Protein AF-A0A175XYV7-F1 (afdb_monomer_lite)

Foldseek 3Di:
DDDDPDPVVVVVVVVVVLLCVLQVDDDDAQWKKFAPAWDADPVRDTARIWGWHDDDPDIWTDGPVRDDTHDDPPVSVGDMDTDPPPPPPPPDDD

pLDDT: mean 88.97, std 11.73, range [46.22, 97.62]

InterPro domains:
  IPR053845 Domain of unknown function DUF6927 [PF21992] (3-74)

Structure (mmCIF, N/CA/C/O backbone):
data_AF-A0A175XYV7-F1
#
_entry.id   AF-A0A175XYV7-F1
#
loop_
_atom_site.group_PDB
_atom_site.id
_atom_site.type_symbol
_atom_site.label_atom_id
_atom_site.label_alt_id
_atom_site.label_comp_id
_atom_site.label_asym_id
_atom_site.label_entity_id
_atom_site.label_seq_id
_atom_site.pdbx_PDB_ins_code
_atom_site.Cartn_x
_atom_site.Cartn_y
_atom_site.Cartn_z
_atom_site.occupancy
_atom_site.B_iso_or_equiv
_atom_site.auth_seq_id
_atom_site.auth_comp_id
_atom_site.auth_asym_id
_atom_site.auth_atom_id
_atom_site.pdbx_PDB_model_num
ATOM 1 N N . MET A 1 1 ? 16.089 2.900 -28.247 1.00 60.66 1 MET A N 1
ATOM 2 C CA . MET A 1 1 ? 17.035 2.247 -27.312 1.00 60.66 1 MET A CA 1
ATOM 3 C C . MET A 1 1 ? 17.808 1.183 -28.069 1.00 60.66 1 MET A C 1
ATOM 5 O O . MET A 1 1 ? 17.161 0.347 -28.683 1.00 60.66 1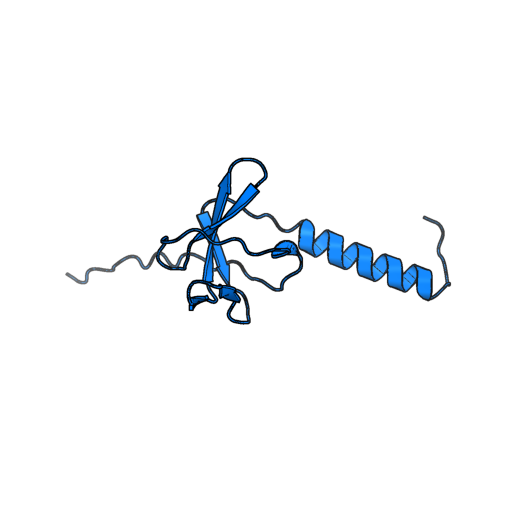 MET A O 1
ATOM 9 N N . SER A 1 2 ? 19.142 1.200 -28.039 1.00 72.88 2 SER A N 1
ATOM 10 C CA . SER A 1 2 ? 19.944 0.169 -28.712 1.00 72.88 2 SER A CA 1
ATOM 11 C C . SER A 1 2 ? 19.787 -1.191 -28.007 1.00 72.88 2 SER A C 1
ATOM 13 O O . SER A 1 2 ? 19.793 -1.234 -26.765 1.00 72.88 2 SER A O 1
ATOM 15 N N . PRO A 1 3 ? 19.609 -2.298 -28.751 1.00 76.19 3 PRO A N 1
ATOM 16 C CA . PRO A 1 3 ? 19.552 -3.631 -28.164 1.00 76.19 3 PRO A CA 1
ATOM 17 C C . PRO A 1 3 ? 20.897 -3.977 -27.510 1.00 76.19 3 PRO A C 1
ATOM 19 O O . PRO A 1 3 ? 21.956 -3.707 -28.067 1.00 76.19 3 PRO A O 1
ATOM 22 N N . THR A 1 4 ? 20.858 -4.536 -26.297 1.00 80.44 4 THR A N 1
ATOM 23 C CA . THR A 1 4 ? 22.047 -5.010 -25.571 1.00 80.44 4 THR A CA 1
ATOM 24 C C . THR A 1 4 ? 21.890 -6.496 -25.287 1.00 80.44 4 THR A C 1
ATOM 26 O O . THR A 1 4 ? 20.839 -6.915 -24.808 1.00 80.44 4 THR A O 1
ATOM 29 N N . ALA A 1 5 ? 22.923 -7.283 -25.590 1.00 83.50 5 ALA A N 1
ATOM 30 C CA . ALA A 1 5 ? 22.970 -8.721 -25.317 1.00 83.50 5 ALA A CA 1
ATOM 31 C C . ALA A 1 5 ? 23.620 -9.047 -23.958 1.00 83.50 5 ALA A C 1
ATOM 33 O O . ALA A 1 5 ? 23.713 -10.207 -23.573 1.00 83.50 5 ALA A O 1
ATOM 34 N N . LYS A 1 6 ? 24.087 -8.029 -23.218 1.00 88.62 6 LYS A N 1
ATOM 35 C CA . LYS A 1 6 ? 24.728 -8.219 -21.912 1.00 88.62 6 LYS A CA 1
ATOM 36 C C . LYS A 1 6 ? 23.687 -8.658 -20.883 1.00 88.62 6 LYS A C 1
ATOM 38 O O . LYS A 1 6 ? 22.796 -7.881 -20.539 1.00 88.62 6 LYS A O 1
ATOM 43 N N . GLU A 1 7 ? 23.838 -9.868 -20.352 1.00 89.50 7 GLU A N 1
ATOM 44 C CA . GLU A 1 7 ? 22.876 -10.473 -19.425 1.00 89.50 7 GLU A CA 1
ATOM 45 C C . GLU A 1 7 ? 22.595 -9.596 -18.193 1.00 89.50 7 GLU A C 1
ATOM 47 O O . GLU A 1 7 ? 21.436 -9.326 -17.881 1.00 89.50 7 GLU A O 1
ATOM 52 N N . HIS A 1 8 ? 23.635 -9.036 -17.563 1.00 89.69 8 HIS A N 1
ATOM 53 C CA . HIS A 1 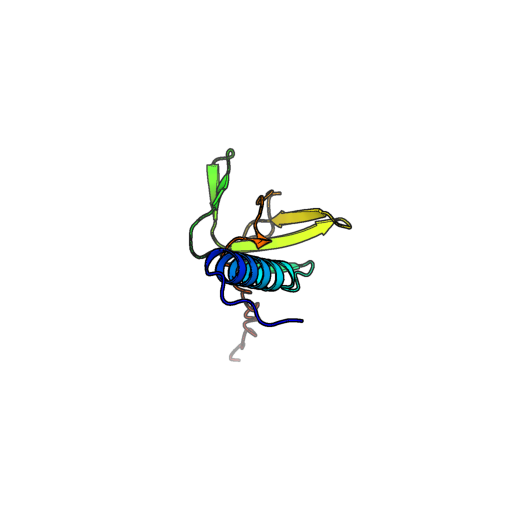8 ? 23.475 -8.150 -16.402 1.00 89.69 8 HIS A CA 1
ATOM 54 C C . HIS A 1 8 ? 22.644 -6.891 -16.708 1.00 89.69 8 HIS A C 1
ATOM 56 O O . HIS A 1 8 ? 21.902 -6.404 -15.856 1.00 89.69 8 HIS A O 1
ATOM 62 N N . ALA A 1 9 ? 22.748 -6.351 -17.927 1.00 89.50 9 ALA A N 1
ATOM 63 C CA . ALA A 1 9 ? 21.996 -5.168 -18.330 1.00 89.50 9 ALA A CA 1
ATOM 64 C C . ALA A 1 9 ? 20.516 -5.509 -18.563 1.00 89.50 9 ALA A C 1
ATOM 66 O O . ALA A 1 9 ? 19.634 -4.707 -18.248 1.00 89.50 9 ALA A O 1
ATOM 67 N N . LEU A 1 10 ? 20.235 -6.706 -19.086 1.00 91.69 10 LEU A N 1
ATOM 68 C CA . LEU A 1 10 ? 18.875 -7.221 -19.236 1.00 91.69 10 LEU A CA 1
ATOM 69 C C . LEU A 1 10 ? 18.231 -7.505 -17.875 1.00 91.69 10 LEU A C 1
ATOM 71 O O . LEU A 1 10 ? 17.086 -7.105 -17.661 1.00 91.69 10 LEU A O 1
ATOM 75 N N . ASP A 1 11 ? 18.958 -8.127 -16.945 1.00 92.50 11 ASP A N 1
ATOM 76 C CA . ASP A 1 11 ? 18.504 -8.341 -15.567 1.00 92.50 11 ASP A CA 1
ATOM 77 C C . ASP A 1 11 ? 18.165 -7.015 -14.869 1.00 92.50 11 ASP A C 1
ATOM 79 O O . ASP A 1 11 ? 17.063 -6.846 -14.338 1.00 92.50 11 ASP A O 1
ATOM 83 N N . TRP A 1 12 ? 19.065 -6.030 -14.943 1.00 93.44 12 TRP A N 1
ATOM 84 C CA . TRP A 1 12 ? 18.824 -4.707 -14.373 1.00 93.44 12 TRP A CA 1
ATOM 85 C C . TRP A 1 12 ? 17.549 -4.070 -14.941 1.00 93.44 12 TRP A C 1
ATOM 87 O O . TRP A 1 12 ? 16.696 -3.609 -14.182 1.00 93.44 12 TRP A O 1
ATOM 97 N N . ARG A 1 13 ? 17.356 -4.123 -16.268 1.00 93.12 13 ARG A N 1
ATOM 98 C CA . ARG A 1 13 ? 16.132 -3.621 -16.913 1.00 93.12 13 ARG A CA 1
ATOM 99 C C . ARG A 1 13 ? 14.885 -4.343 -16.408 1.00 93.12 13 ARG A C 1
ATOM 101 O O . ARG A 1 13 ? 13.891 -3.680 -16.115 1.00 93.12 13 ARG A O 1
ATOM 108 N N . ARG A 1 14 ? 14.922 -5.673 -16.271 1.00 93.19 14 ARG A N 1
ATOM 109 C CA . ARG A 1 14 ? 13.801 -6.461 -15.729 1.00 93.19 14 ARG A CA 1
ATOM 110 C C . ARG A 1 14 ? 13.455 -6.008 -14.311 1.00 93.19 14 ARG A C 1
ATOM 112 O O . ARG A 1 14 ? 12.292 -5.706 -14.048 1.00 93.19 14 ARG A O 1
ATOM 119 N N . ARG A 1 15 ? 14.446 -5.871 -13.425 1.00 92.56 15 ARG A N 1
ATOM 120 C CA . ARG A 1 15 ? 14.243 -5.389 -12.045 1.00 92.56 15 ARG A CA 1
ATOM 121 C C . ARG A 1 15 ? 13.682 -3.969 -11.998 1.00 92.56 15 ARG A C 1
ATOM 123 O O . ARG A 1 15 ? 12.742 -3.713 -11.244 1.00 92.56 15 ARG A O 1
ATOM 130 N N . CYS A 1 16 ? 14.192 -3.063 -12.831 1.00 94.25 16 CYS A N 1
ATOM 131 C CA . CYS A 1 16 ? 13.667 -1.702 -12.948 1.00 94.25 16 CYS A CA 1
ATOM 132 C C . CYS A 1 16 ? 12.201 -1.687 -13.390 1.00 94.25 16 CYS A C 1
ATOM 134 O O . CYS A 1 16 ? 11.391 -1.001 -12.772 1.00 94.25 16 CYS A O 1
ATOM 136 N N . LEU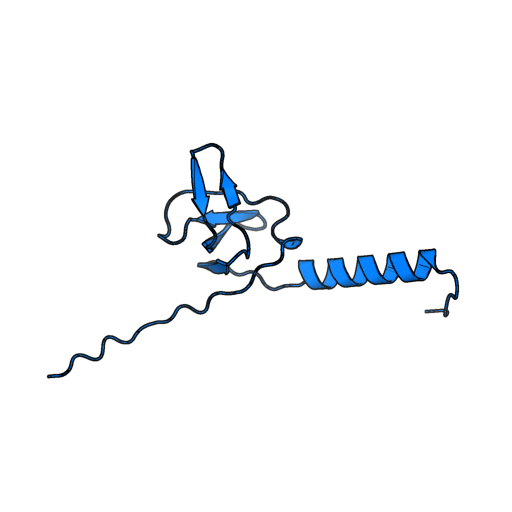 A 1 17 ? 11.835 -2.472 -14.406 1.00 93.31 17 LEU A N 1
ATOM 137 C CA . LEU A 1 17 ? 10.451 -2.564 -14.877 1.00 93.31 17 LEU A CA 1
ATOM 138 C C . LEU A 1 17 ? 9.515 -3.130 -13.806 1.00 93.31 17 LEU A C 1
ATOM 140 O O . LEU A 1 17 ? 8.415 -2.612 -13.626 1.00 93.31 17 LEU A O 1
ATOM 144 N N . VAL A 1 18 ? 9.945 -4.159 -13.071 1.00 92.44 18 VAL A N 1
ATOM 145 C CA . VAL A 1 18 ? 9.170 -4.710 -11.950 1.00 92.44 18 VAL A CA 1
ATOM 146 C C . VAL A 1 18 ? 8.943 -3.640 -10.884 1.00 92.44 18 VAL A C 1
ATOM 148 O O . VAL A 1 18 ? 7.800 -3.411 -10.493 1.00 92.44 18 VAL A O 1
ATOM 151 N N . ARG A 1 19 ? 9.991 -2.921 -10.464 1.00 92.06 19 ARG A N 1
ATOM 152 C CA . ARG A 1 19 ? 9.863 -1.851 -9.465 1.00 92.06 19 ARG A CA 1
ATOM 153 C C . ARG A 1 19 ? 8.956 -0.719 -9.954 1.00 92.06 19 ARG A C 1
ATOM 155 O O . ARG A 1 19 ? 8.085 -0.290 -9.203 1.00 92.06 19 ARG A O 1
ATOM 162 N N . LEU A 1 20 ? 9.093 -0.286 -11.208 1.00 93.56 20 LEU A N 1
ATOM 163 C CA . LEU A 1 20 ? 8.223 0.735 -11.805 1.00 93.56 20 LEU A CA 1
ATOM 164 C C . LEU A 1 20 ? 6.752 0.307 -11.795 1.00 93.56 20 LEU A C 1
ATOM 166 O O . LEU A 1 20 ? 5.895 1.092 -11.399 1.00 93.56 20 LEU A O 1
ATOM 170 N N . ARG A 1 21 ? 6.449 -0.945 -12.156 1.00 91.62 21 ARG A N 1
ATOM 171 C CA . ARG A 1 21 ? 5.080 -1.485 -12.103 1.00 91.62 21 ARG A CA 1
ATOM 172 C C . ARG A 1 21 ? 4.526 -1.497 -10.680 1.00 91.62 21 ARG A C 1
ATOM 174 O O . ARG A 1 21 ? 3.399 -1.067 -10.462 1.00 91.62 21 ARG A O 1
ATOM 181 N N . MET A 1 22 ? 5.322 -1.950 -9.711 1.00 90.81 22 MET A N 1
ATOM 182 C CA . MET A 1 22 ? 4.916 -2.021 -8.304 1.00 90.81 22 MET A CA 1
ATOM 183 C C . MET A 1 22 ? 4.643 -0.634 -7.706 1.00 90.81 22 MET A C 1
ATOM 185 O O . MET A 1 22 ? 3.653 -0.451 -6.991 1.00 90.81 22 MET A O 1
ATOM 189 N N . HIS A 1 23 ? 5.484 0.353 -8.032 1.00 90.94 23 HIS A N 1
ATOM 190 C CA . HIS A 1 23 ? 5.361 1.731 -7.545 1.00 90.94 23 HIS A CA 1
ATOM 191 C C . HIS A 1 23 ? 4.316 2.551 -8.305 1.00 90.94 23 HIS A C 1
ATOM 193 O O . HIS A 1 23 ? 3.715 3.438 -7.703 1.00 90.94 23 HIS A O 1
ATOM 199 N N . GLY A 1 24 ? 4.033 2.211 -9.564 1.00 90.38 24 GLY A N 1
ATOM 200 C CA . GLY A 1 24 ? 2.984 2.825 -10.381 1.00 90.38 24 GLY A CA 1
ATOM 201 C C . GLY A 1 24 ? 1.557 2.433 -9.987 1.00 90.38 24 GLY A C 1
ATOM 202 O O . GLY A 1 24 ? 0.606 3.034 -10.481 1.00 90.38 24 GLY A O 1
ATOM 203 N N . ARG A 1 25 ? 1.376 1.456 -9.085 1.00 92.38 25 ARG A N 1
ATOM 204 C CA . ARG A 1 25 ? 0.047 1.101 -8.569 1.00 92.38 25 ARG A CA 1
ATOM 205 C C . ARG A 1 25 ? -0.604 2.312 -7.895 1.00 92.38 25 ARG A C 1
ATOM 207 O O . ARG A 1 25 ? -0.029 2.913 -6.975 1.00 92.38 25 ARG A O 1
ATOM 214 N N . LYS A 1 26 ? -1.818 2.646 -8.344 1.00 91.62 26 LYS A N 1
ATOM 215 C CA . LYS A 1 26 ? -2.636 3.704 -7.746 1.00 91.62 26 LYS A CA 1
ATOM 216 C C . LYS A 1 26 ? -3.018 3.283 -6.329 1.00 91.62 26 LYS A C 1
ATOM 218 O O . LYS A 1 26 ? -3.469 2.167 -6.098 1.00 91.62 26 LYS A O 1
ATOM 223 N N . VAL A 1 27 ? -2.789 4.187 -5.390 1.00 93.19 27 VAL A N 1
ATOM 224 C CA . VAL A 1 27 ? -3.150 4.038 -3.980 1.00 93.19 27 VAL A CA 1
ATOM 225 C C . VAL A 1 27 ? -3.949 5.278 -3.645 1.00 93.19 27 VAL A C 1
ATOM 227 O O . VAL A 1 27 ? -3.456 6.375 -3.905 1.00 93.19 27 VAL A O 1
ATOM 230 N N . GLU A 1 28 ? -5.153 5.127 -3.114 1.00 93.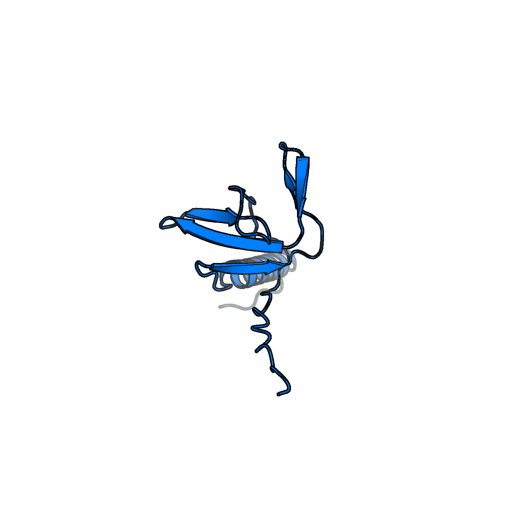62 28 GLU A N 1
ATOM 231 C CA . GLU A 1 28 ? -6.054 6.234 -2.768 1.00 93.62 28 GLU A CA 1
ATOM 232 C C . GLU A 1 28 ? -6.395 6.204 -1.282 1.00 93.62 28 GLU A C 1
ATOM 234 O O . GLU A 1 28 ? -6.213 5.183 -0.621 1.00 93.62 28 GLU A O 1
ATOM 239 N N . ASP A 1 29 ? -6.815 7.348 -0.747 1.00 95.25 29 ASP A N 1
ATOM 240 C CA . ASP A 1 29 ? -7.297 7.416 0.631 1.00 95.25 29 ASP A CA 1
ATOM 241 C C . ASP A 1 29 ? -8.553 6.544 0.801 1.00 95.25 29 ASP A C 1
ATOM 243 O O . ASP A 1 29 ? -9.352 6.426 -0.127 1.00 95.25 29 ASP A O 1
ATOM 247 N N . GLY A 1 30 ? -8.690 5.873 1.945 1.00 94.56 30 GLY A N 1
ATOM 248 C CA . GLY A 1 30 ? -9.798 4.957 2.236 1.00 94.56 30 GLY A CA 1
ATOM 249 C C . GLY A 1 30 ? -9.688 3.576 1.581 1.00 94.56 30 GLY A C 1
ATOM 250 O O . GLY A 1 30 ? -10.425 2.662 1.939 1.00 94.56 30 GLY A O 1
ATOM 251 N N . MET A 1 31 ? -8.741 3.376 0.664 1.00 94.56 31 MET A N 1
ATOM 252 C CA . MET A 1 31 ? -8.551 2.105 -0.029 1.00 94.56 31 MET A CA 1
ATOM 253 C C . MET A 1 31 ? -8.176 0.982 0.941 1.00 94.56 31 MET A C 1
ATOM 255 O O . MET A 1 31 ? -7.289 1.139 1.778 1.00 94.56 31 MET A O 1
ATOM 259 N N . ARG A 1 32 ? -8.797 -0.187 0.792 1.00 95.81 32 ARG A N 1
ATOM 260 C CA . ARG A 1 32 ? -8.512 -1.352 1.632 1.00 95.81 32 ARG A CA 1
ATOM 261 C C . ARG A 1 32 ? -7.543 -2.292 0.928 1.00 95.81 32 ARG A C 1
ATOM 263 O O . ARG A 1 32 ? -7.810 -2.752 -0.180 1.00 95.81 32 ARG A O 1
ATOM 270 N N . LEU A 1 33 ? -6.403 -2.557 1.558 1.00 96.12 33 LEU A N 1
ATOM 271 C CA . LEU A 1 33 ? -5.355 -3.422 1.022 1.00 96.12 33 LEU A CA 1
ATOM 272 C C . LEU A 1 33 ? -5.256 -4.713 1.835 1.00 96.12 33 LEU A C 1
ATOM 274 O O . LEU A 1 33 ? -5.164 -4.659 3.061 1.00 96.12 33 LEU A O 1
ATOM 278 N N . ARG A 1 34 ? -5.205 -5.859 1.147 1.00 96.50 34 ARG A N 1
ATOM 279 C CA . ARG A 1 34 ? -4.879 -7.176 1.715 1.00 96.50 34 ARG A CA 1
ATOM 280 C C . ARG A 1 34 ? -3.453 -7.555 1.351 1.00 96.50 34 ARG A C 1
ATOM 282 O O . ARG A 1 34 ? -3.110 -7.644 0.173 1.00 96.50 34 ARG A O 1
ATOM 289 N N . PHE A 1 35 ? -2.651 -7.854 2.360 1.00 96.50 35 PHE A N 1
ATOM 290 C CA . PHE A 1 35 ? -1.339 -8.478 2.223 1.00 96.50 35 PHE A CA 1
ATOM 291 C C . PHE A 1 35 ? -1.480 -10.001 2.351 1.00 96.50 35 PHE A C 1
ATOM 293 O O . PHE A 1 35 ? -2.314 -10.460 3.129 1.00 96.50 35 PHE A O 1
ATOM 300 N N . PRO A 1 36 ? -0.693 -10.816 1.629 1.00 96.00 36 PRO A N 1
ATOM 301 C CA . PRO A 1 36 ? -0.779 -12.276 1.678 1.00 96.00 36 PRO A CA 1
ATOM 302 C C . PRO A 1 36 ? -0.290 -12.847 3.012 1.00 96.00 36 PRO A C 1
ATOM 304 O O . PRO A 1 36 ? -0.736 -13.913 3.425 1.00 96.00 36 PRO A O 1
ATOM 307 N N . ARG A 1 37 ? 0.610 -12.137 3.699 1.00 95.62 37 ARG A N 1
ATOM 308 C CA . ARG A 1 37 ? 1.125 -12.490 5.026 1.00 95.62 37 ARG A CA 1
ATOM 309 C C . ARG A 1 37 ? 0.733 -11.419 6.033 1.00 95.62 37 ARG A C 1
ATOM 311 O O . ARG A 1 37 ? 0.592 -10.254 5.661 1.00 95.62 37 ARG A O 1
ATOM 318 N N . ALA A 1 38 ? 0.557 -11.828 7.287 1.00 96.19 38 ALA A N 1
ATOM 319 C CA . ALA A 1 38 ? 0.267 -10.898 8.366 1.00 96.19 38 ALA A CA 1
ATOM 320 C C . ALA A 1 38 ? 1.462 -9.964 8.596 1.00 96.19 38 ALA A C 1
ATOM 322 O O . ALA A 1 38 ? 2.615 -10.398 8.599 1.00 96.19 38 ALA A O 1
ATOM 323 N N . ILE A 1 39 ? 1.167 -8.680 8.758 1.00 96.44 39 ILE A N 1
ATOM 324 C CA . ILE A 1 39 ? 2.117 -7.647 9.139 1.00 96.44 39 ILE A CA 1
ATOM 325 C C . ILE A 1 39 ? 1.940 -7.427 10.633 1.00 96.44 39 ILE A C 1
ATOM 327 O O . ILE A 1 39 ? 0.858 -7.041 11.079 1.00 96.44 39 ILE A O 1
ATOM 331 N N . SER A 1 40 ? 3.004 -7.695 11.382 1.00 95.81 40 SER A N 1
ATOM 332 C CA . SER A 1 40 ? 3.048 -7.516 12.830 1.00 95.81 40 SER A CA 1
ATOM 333 C C . SER A 1 40 ? 3.729 -6.201 13.195 1.00 95.81 40 SER A C 1
ATOM 335 O O . SER A 1 40 ? 4.698 -5.789 12.555 1.00 95.81 40 SER A O 1
ATOM 337 N N . PHE A 1 41 ? 3.231 -5.565 14.246 1.00 95.69 41 PHE A N 1
ATOM 338 C CA . PHE A 1 41 ? 3.712 -4.299 14.782 1.00 95.69 41 PHE A CA 1
ATOM 339 C C . PHE A 1 41 ? 4.162 -4.472 16.237 1.00 95.69 41 PHE A C 1
ATOM 341 O O . PHE A 1 41 ? 3.813 -5.444 16.907 1.00 95.69 41 PHE A O 1
ATOM 348 N N . GLY A 1 42 ? 4.966 -3.526 16.726 1.00 93.31 42 GLY A N 1
ATOM 349 C CA . GLY A 1 42 ? 5.542 -3.590 18.074 1.00 93.31 42 GLY A CA 1
ATOM 350 C C . GLY A 1 42 ? 4.528 -3.442 19.214 1.00 93.31 42 GLY A C 1
ATOM 351 O O . GLY A 1 42 ? 4.839 -3.804 20.340 1.00 93.31 42 GLY A O 1
ATOM 352 N N . ASP A 1 43 ? 3.319 -2.953 18.929 1.00 90.62 43 ASP A N 1
ATOM 353 C CA . ASP A 1 43 ? 2.200 -2.858 19.877 1.00 90.62 43 ASP A CA 1
ATOM 354 C C . ASP A 1 43 ? 1.435 -4.186 20.040 1.00 90.62 43 ASP A C 1
ATOM 356 O O . ASP A 1 43 ? 0.402 -4.233 20.703 1.00 90.62 43 ASP A O 1
ATOM 360 N N . GLY A 1 44 ? 1.920 -5.268 19.420 1.00 93.12 44 GLY A N 1
ATOM 361 C CA . GLY A 1 44 ? 1.282 -6.583 19.434 1.00 93.12 44 GLY A CA 1
ATOM 362 C C . GLY A 1 44 ? 0.176 -6.743 18.392 1.00 93.12 44 GLY A C 1
ATOM 363 O O . GLY A 1 44 ? -0.342 -7.848 18.224 1.00 93.12 44 GLY A O 1
ATOM 364 N N . HIS A 1 45 ? -0.174 -5.691 17.643 1.00 94.50 45 HIS A N 1
ATOM 365 C CA . HIS A 1 45 ? -1.121 -5.828 16.547 1.00 94.50 45 HIS A CA 1
ATOM 366 C C . HIS A 1 45 ? -0.502 -6.649 15.410 1.00 94.50 45 HIS A C 1
ATOM 368 O O . HIS A 1 45 ? 0.619 -6.393 14.968 1.00 94.50 45 HIS A O 1
ATOM 374 N N . SER A 1 46 ? -1.257 -7.614 14.894 1.00 96.00 46 SER A N 1
ATOM 375 C CA . SER A 1 46 ? -0.930 -8.323 13.662 1.00 96.00 46 SER A CA 1
ATOM 376 C C . SER A 1 46 ? -2.169 -8.384 12.787 1.00 96.00 46 SER A C 1
ATOM 378 O O . SER A 1 46 ? -3.258 -8.726 13.248 1.00 96.00 46 SER A O 1
ATOM 380 N N . GLY A 1 47 ? -2.013 -8.013 11.522 1.00 95.62 47 GLY A N 1
ATOM 381 C CA . GLY A 1 47 ? -3.130 -7.882 10.602 1.00 95.62 47 GLY A CA 1
ATOM 382 C C . GLY A 1 47 ? -2.710 -8.166 9.177 1.00 95.62 47 GLY A C 1
ATOM 383 O O . GLY A 1 47 ? -1.545 -8.060 8.808 1.00 95.62 47 GLY A O 1
ATOM 384 N N . THR A 1 48 ? -3.673 -8.544 8.353 1.00 96.81 48 THR A N 1
ATOM 385 C CA . THR A 1 48 ? -3.441 -8.743 6.920 1.00 96.81 48 THR A CA 1
ATOM 386 C C . THR A 1 48 ? -4.174 -7.727 6.059 1.00 96.81 48 THR A C 1
ATOM 388 O O . THR A 1 48 ? -3.837 -7.569 4.889 1.00 96.81 48 THR A O 1
ATOM 391 N N . GLU A 1 49 ? -5.152 -7.035 6.634 1.00 96.81 49 GLU A N 1
ATOM 392 C CA . GLU A 1 49 ? -5.980 -6.039 5.975 1.00 96.81 49 GLU A CA 1
ATOM 393 C C . GLU A 1 49 ? -5.801 -4.690 6.634 1.00 96.81 49 GLU A C 1
ATOM 395 O O . GLU A 1 49 ? -5.889 -4.568 7.857 1.00 96.81 49 GLU A O 1
ATOM 400 N N . PHE A 1 50 ? -5.597 -3.676 5.805 1.00 97.44 50 PHE A N 1
ATOM 401 C CA . PHE A 1 50 ? -5.374 -2.325 6.273 1.00 97.44 50 PHE A CA 1
ATOM 402 C C . PHE A 1 50 ? -6.080 -1.318 5.382 1.00 97.44 50 PHE A C 1
ATOM 404 O O . PHE A 1 50 ? -6.138 -1.475 4.162 1.00 97.44 50 PHE A O 1
ATOM 411 N N . ILE A 1 51 ? -6.589 -0.262 6.002 1.00 97.19 51 ILE A N 1
ATOM 412 C CA . ILE A 1 51 ? -7.213 0.864 5.315 1.00 97.19 51 ILE A CA 1
ATOM 413 C C . ILE A 1 51 ? -6.150 1.939 5.123 1.00 97.19 51 ILE A C 1
ATOM 415 O O . ILE A 1 51 ? -5.499 2.359 6.080 1.00 97.19 51 ILE A O 1
ATOM 419 N N . VAL A 1 52 ? -5.958 2.373 3.885 1.00 97.19 52 VAL A N 1
ATOM 420 C CA . VAL A 1 52 ? -5.023 3.431 3.514 1.00 97.19 52 VAL A CA 1
ATOM 421 C C . VAL A 1 52 ? -5.533 4.767 4.038 1.00 97.19 52 VAL A C 1
ATOM 423 O O . VAL A 1 52 ? -6.681 5.135 3.815 1.00 97.19 52 VAL A O 1
ATOM 426 N N . VAL A 1 53 ? -4.646 5.517 4.683 1.00 97.38 53 VAL A N 1
ATOM 427 C CA . VAL A 1 53 ? -4.869 6.906 5.085 1.00 97.38 53 VAL A CA 1
ATOM 428 C C . VAL A 1 53 ? -3.753 7.770 4.514 1.00 97.38 53 VAL A C 1
ATOM 430 O O . VAL A 1 53 ? -2.584 7.625 4.893 1.00 97.38 53 VAL A O 1
ATOM 433 N N . LYS A 1 54 ? -4.101 8.687 3.615 1.00 95.38 54 LYS A N 1
ATOM 434 C CA . LYS A 1 54 ? -3.189 9.667 3.029 1.00 95.38 54 LYS A CA 1
ATOM 435 C C . LYS A 1 54 ? -3.187 10.965 3.825 1.00 95.38 54 LYS A C 1
ATOM 437 O O . LYS A 1 54 ? -4.224 11.536 4.138 1.00 95.38 54 LYS A O 1
ATOM 442 N N . LYS A 1 55 ? -1.989 11.475 4.098 1.00 91.31 55 LYS A N 1
ATOM 443 C CA . LYS A 1 55 ? -1.744 12.805 4.667 1.00 91.31 55 LYS A CA 1
ATOM 444 C C . LYS A 1 55 ? -0.727 13.520 3.780 1.00 91.31 55 LYS A C 1
ATOM 446 O O . LYS A 1 55 ? 0.481 13.369 3.973 1.00 91.31 55 LYS A O 1
ATOM 451 N N . GLY A 1 56 ? -1.221 14.231 2.766 1.00 89.44 56 GLY A N 1
ATOM 452 C CA . GLY A 1 56 ? -0.384 14.756 1.685 1.00 89.44 56 GLY A CA 1
ATOM 453 C C . GLY A 1 56 ? 0.331 13.617 0.952 1.00 89.44 56 GLY A C 1
ATOM 454 O O . GLY A 1 56 ? -0.306 12.666 0.502 1.00 89.44 56 GLY A O 1
ATOM 455 N N . GLU A 1 57 ? 1.660 13.680 0.888 1.00 86.75 57 GLU A N 1
ATOM 456 C CA . GLU A 1 57 ? 2.485 12.636 0.263 1.00 86.75 57 GLU A CA 1
ATOM 457 C C . GLU A 1 57 ? 2.668 11.390 1.154 1.00 86.75 57 GLU A C 1
ATOM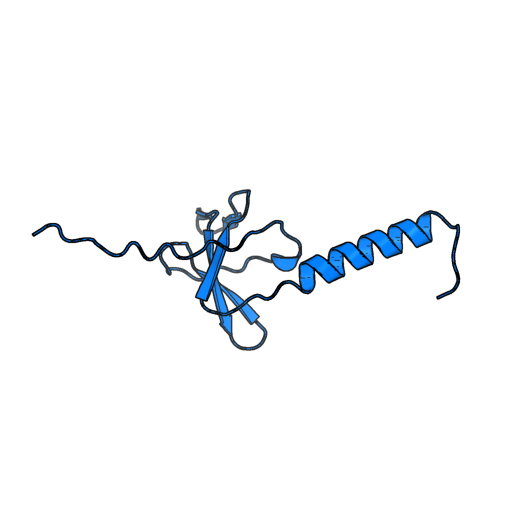 459 O O . GLU A 1 57 ? 3.008 10.302 0.680 1.00 86.75 57 GLU A O 1
ATOM 464 N N . ARG A 1 58 ? 2.415 11.510 2.464 1.00 91.75 58 ARG A N 1
ATOM 465 C CA . ARG A 1 58 ? 2.604 10.407 3.412 1.00 91.75 58 ARG A CA 1
ATOM 466 C C . ARG A 1 58 ? 1.424 9.445 3.361 1.00 91.75 58 ARG A C 1
ATOM 468 O O . ARG A 1 58 ? 0.270 9.851 3.473 1.00 91.75 58 ARG A O 1
ATOM 475 N N . VAL A 1 59 ? 1.737 8.153 3.294 1.00 95.69 59 VAL A N 1
ATOM 476 C CA . VAL A 1 59 ? 0.764 7.064 3.425 1.00 95.69 59 VAL A CA 1
ATOM 477 C C . VAL A 1 59 ? 0.931 6.397 4.787 1.00 95.69 59 VAL A C 1
ATOM 479 O O . VAL A 1 59 ? 2.030 5.994 5.171 1.00 95.69 59 VAL A O 1
ATOM 482 N N . THR A 1 60 ? -0.174 6.298 5.512 1.00 96.75 60 THR A N 1
ATOM 483 C CA . THR A 1 60 ? -0.328 5.561 6.771 1.00 96.75 60 THR A CA 1
ATOM 484 C C . THR A 1 60 ? -1.477 4.573 6.639 1.00 96.75 60 THR A C 1
ATOM 486 O O . THR A 1 60 ? -2.189 4.580 5.637 1.00 96.75 60 THR A O 1
ATOM 489 N N . PHE A 1 61 ? -1.642 3.708 7.630 1.00 97.62 61 PHE A N 1
ATOM 490 C CA . PHE A 1 61 ? -2.615 2.629 7.598 1.00 97.62 61 PHE A CA 1
ATOM 491 C C . PHE A 1 61 ? -3.422 2.591 8.888 1.00 97.62 61 PHE A C 1
ATOM 493 O O . PHE A 1 61 ? -2.894 2.862 9.963 1.00 97.62 61 PHE A O 1
ATOM 500 N N . ARG A 1 62 ? -4.690 2.218 8.794 1.00 97.06 62 ARG A N 1
ATOM 501 C CA . ARG A 1 62 ? -5.498 1.774 9.934 1.00 97.06 62 ARG A CA 1
ATOM 502 C C . ARG A 1 62 ? -5.732 0.278 9.821 1.00 97.06 62 ARG A C 1
ATOM 504 O O . ARG A 1 62 ? -5.615 -0.270 8.724 1.00 97.06 62 ARG A O 1
ATOM 511 N N . ASN A 1 63 ? -6.052 -0.377 10.930 1.00 95.19 63 ASN A N 1
ATOM 512 C CA . ASN A 1 63 ? -6.463 -1.777 10.882 1.00 95.19 63 ASN A CA 1
ATOM 513 C C . ASN A 1 63 ? -7.777 -1.940 10.084 1.00 95.19 63 ASN A C 1
ATOM 515 O O . ASN A 1 63 ? -8.412 -0.964 9.669 1.00 95.19 63 ASN A O 1
ATOM 519 N N . SER A 1 64 ? -8.201 -3.184 9.884 1.00 92.88 64 SER A N 1
ATOM 520 C CA . SER A 1 64 ? -9.449 -3.537 9.197 1.00 92.88 64 SER A CA 1
ATOM 521 C C . SER A 1 64 ? -10.711 -2.921 9.829 1.00 92.88 64 SER A C 1
ATOM 523 O O . SER A 1 64 ? -11.707 -2.712 9.136 1.00 92.88 64 SER A O 1
ATOM 525 N N . GLU A 1 65 ? -10.680 -2.588 11.118 1.00 91.75 65 GLU A N 1
ATOM 526 C CA . GLU A 1 65 ? -11.779 -1.938 11.845 1.00 91.75 65 GLU A CA 1
ATOM 527 C C . GLU A 1 65 ? -11.722 -0.401 11.787 1.00 91.75 65 GLU A C 1
ATOM 529 O O . GLU A 1 65 ? -12.542 0.278 12.403 1.00 91.75 65 GLU A O 1
ATOM 534 N N . GLY A 1 66 ? -10.747 0.178 11.079 1.00 92.38 66 GLY A N 1
ATOM 535 C CA . GLY A 1 66 ? -10.574 1.628 10.982 1.00 92.38 66 GLY A CA 1
ATOM 536 C C . GLY A 1 66 ? -9.987 2.278 12.236 1.00 92.38 66 GLY A C 1
ATOM 537 O O . GLY A 1 66 ? -10.091 3.496 12.393 1.00 92.38 66 GLY A O 1
ATOM 538 N N . ARG A 1 67 ? -9.349 1.494 13.109 1.00 92.50 67 ARG A N 1
ATOM 539 C CA . ARG A 1 67 ? -8.687 1.925 14.347 1.00 92.50 67 ARG A CA 1
ATOM 540 C C . ARG A 1 67 ? -7.161 1.879 14.218 1.00 92.50 67 ARG A C 1
ATOM 542 O O . ARG A 1 67 ? -6.603 1.249 13.316 1.00 92.50 67 ARG A O 1
ATOM 549 N N . GLY A 1 68 ? -6.489 2.547 15.155 1.00 92.94 68 GLY A N 1
ATOM 550 C CA . GLY A 1 68 ? -5.028 2.608 15.216 1.00 92.94 68 GLY A CA 1
ATOM 551 C C . GLY A 1 68 ? -4.398 3.447 14.099 1.00 92.94 68 GLY A C 1
ATOM 552 O O . GLY A 1 68 ? -5.078 3.978 13.221 1.00 92.94 68 GLY A O 1
ATOM 553 N N . SER A 1 69 ? -3.077 3.599 14.158 1.00 95.19 69 SER A N 1
ATOM 554 C CA . SER A 1 69 ? -2.286 4.288 13.137 1.00 95.19 69 SER A CA 1
ATOM 555 C C . SER A 1 69 ? -0.968 3.555 12.943 1.00 95.19 69 SER A C 1
ATOM 557 O O . SER A 1 69 ? -0.054 3.660 13.757 1.00 95.19 69 SER A O 1
ATOM 559 N N . TYR A 1 70 ? -0.862 2.859 11.823 1.00 96.56 70 TYR A N 1
ATOM 560 C CA . TYR A 1 70 ? 0.231 1.965 11.492 1.00 96.56 70 TYR A CA 1
ATOM 561 C C . TYR A 1 70 ? 1.053 2.513 10.329 1.00 96.56 70 TYR A C 1
ATOM 563 O O . TYR A 1 70 ? 0.535 3.095 9.369 1.00 96.56 70 TYR A O 1
ATOM 571 N N . ARG A 1 71 ? 2.368 2.303 10.395 1.00 95.62 71 ARG A N 1
ATOM 572 C CA . ARG A 1 71 ? 3.294 2.602 9.301 1.00 95.62 71 ARG A CA 1
ATOM 573 C C . ARG A 1 71 ? 3.828 1.292 8.745 1.00 95.62 71 ARG A C 1
ATOM 575 O O . ARG A 1 71 ? 4.615 0.626 9.403 1.00 95.62 71 ARG A O 1
ATOM 582 N N . ILE A 1 72 ? 3.445 0.969 7.514 1.00 95.94 72 ILE A N 1
ATOM 583 C CA . ILE A 1 72 ? 4.005 -0.162 6.771 1.00 95.94 72 ILE A CA 1
ATOM 584 C C . ILE A 1 72 ? 5.072 0.395 5.828 1.00 95.94 72 ILE A C 1
ATOM 586 O O . ILE A 1 72 ? 4.764 1.076 4.847 1.00 95.94 72 ILE A O 1
ATOM 590 N N . THR A 1 73 ? 6.342 0.168 6.155 1.00 92.94 73 THR A N 1
ATOM 591 C CA . THR A 1 73 ? 7.472 0.592 5.320 1.00 92.94 73 THR A CA 1
ATOM 592 C C . THR A 1 73 ? 7.531 -0.229 4.037 1.00 92.94 73 THR A C 1
ATOM 594 O O . THR A 1 73 ? 7.164 -1.400 4.018 1.00 92.94 73 THR A O 1
ATOM 597 N N . SER A 1 74 ? 7.950 0.407 2.938 1.00 92.44 74 SER A N 1
ATOM 598 C CA . SER A 1 74 ? 8.097 -0.234 1.621 1.00 92.44 74 SER A CA 1
ATOM 599 C C . SER A 1 74 ? 6.873 -1.042 1.167 1.00 92.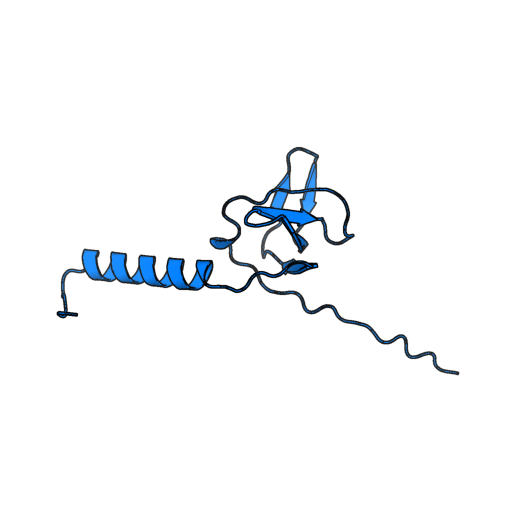44 74 SER A C 1
ATOM 601 O O . SER A 1 74 ? 7.001 -1.986 0.395 1.00 92.44 74 SER A O 1
ATOM 603 N N . PHE A 1 75 ? 5.662 -0.671 1.609 1.00 94.88 75 PHE A N 1
ATOM 604 C CA . PHE A 1 75 ? 4.444 -1.408 1.256 1.00 94.88 75 PHE A CA 1
ATOM 605 C C . PHE A 1 75 ? 4.246 -1.483 -0.265 1.00 94.88 75 PHE A C 1
ATOM 607 O O . PHE A 1 75 ? 3.701 -2.455 -0.773 1.00 94.88 75 PHE A O 1
ATOM 614 N N . ARG A 1 76 ? 4.733 -0.483 -1.015 1.00 94.69 76 ARG A N 1
ATOM 615 C CA . ARG A 1 76 ? 4.728 -0.473 -2.485 1.00 94.69 76 ARG A CA 1
ATOM 616 C C . ARG A 1 76 ? 5.555 -1.594 -3.100 1.00 94.69 76 ARG A C 1
ATOM 618 O O . ARG A 1 76 ? 5.250 -1.970 -4.222 1.00 94.69 76 ARG A O 1
ATOM 625 N N . ASP A 1 77 ? 6.544 -2.131 -2.401 1.00 93.38 77 ASP A N 1
ATOM 626 C CA . ASP A 1 77 ? 7.353 -3.267 -2.845 1.00 93.38 77 ASP A CA 1
ATOM 627 C C . ASP A 1 77 ? 6.748 -4.615 -2.404 1.00 93.38 77 ASP A C 1
ATOM 629 O O . ASP A 1 77 ? 7.186 -5.668 -2.863 1.00 93.38 77 ASP A O 1
ATOM 633 N N . LEU A 1 78 ? 5.712 -4.605 -1.554 1.00 93.81 78 LEU A N 1
ATOM 634 C CA . LEU A 1 78 ? 5.013 -5.813 -1.123 1.00 93.81 78 LEU A CA 1
ATOM 635 C C . LEU A 1 78 ? 3.959 -6.253 -2.148 1.00 93.81 78 LEU A C 1
ATOM 637 O O . LEU A 1 78 ? 3.350 -5.447 -2.865 1.00 93.81 78 LEU A O 1
ATOM 641 N N . ALA A 1 79 ? 3.704 -7.559 -2.182 1.00 92.25 79 ALA A N 1
ATOM 642 C CA . ALA A 1 79 ? 2.534 -8.108 -2.846 1.00 92.25 79 ALA A CA 1
ATOM 643 C C . ALA A 1 79 ? 1.305 -7.750 -2.003 1.00 92.25 79 ALA A C 1
ATOM 645 O O . ALA A 1 79 ? 1.183 -8.200 -0.871 1.00 92.25 79 ALA A O 1
ATOM 646 N N . TRP A 1 80 ? 0.419 -6.914 -2.525 1.00 95.31 80 TRP A N 1
ATOM 647 C CA . TRP A 1 80 ? -0.867 -6.603 -1.912 1.00 95.31 80 TRP A CA 1
ATOM 648 C C . TRP A 1 80 ? -1.919 -6.493 -3.001 1.00 95.31 80 TRP A C 1
ATOM 650 O O . TRP A 1 80 ? -1.601 -6.232 -4.165 1.00 95.31 80 TRP A O 1
ATOM 660 N N . MET A 1 81 ? -3.166 -6.701 -2.605 1.00 94.94 81 MET A N 1
ATOM 661 C CA . MET A 1 81 ? -4.333 -6.622 -3.471 1.00 94.94 81 MET A CA 1
ATOM 662 C C . MET A 1 81 ? -5.346 -5.651 -2.881 1.00 94.94 81 MET A C 1
ATOM 664 O O . MET A 1 81 ? -5.395 -5.452 -1.668 1.00 94.94 81 MET A O 1
ATOM 668 N N . VAL A 1 82 ? -6.148 -5.048 -3.751 1.00 93.94 82 VAL A N 1
ATOM 669 C CA . VAL A 1 82 ? -7.270 -4.202 -3.344 1.00 93.94 82 VAL A CA 1
ATOM 670 C C . VAL A 1 82 ? -8.408 -5.109 -2.907 1.00 93.94 82 VAL A C 1
ATOM 672 O O . VAL A 1 82 ? -8.802 -5.989 -3.669 1.00 93.94 82 VAL A O 1
ATOM 675 N N . VAL A 1 83 ? -8.932 -4.903 -1.704 1.00 90.69 83 VAL A N 1
ATOM 676 C CA . VAL A 1 83 ? -10.153 -5.577 -1.259 1.00 90.69 83 VAL A CA 1
ATOM 677 C C . VAL A 1 83 ? -11.332 -4.703 -1.673 1.00 90.69 83 VAL A C 1
ATOM 679 O O . VAL A 1 83 ? -11.414 -3.564 -1.205 1.00 90.69 83 VAL A O 1
ATOM 682 N N . PRO A 1 84 ? -12.229 -5.178 -2.553 1.00 79.19 84 PRO A N 1
ATOM 683 C CA . PRO A 1 84 ? -13.460 -4.458 -2.826 1.00 79.19 84 PRO A CA 1
ATOM 684 C C . PRO A 1 84 ? -14.294 -4.418 -1.545 1.00 79.19 84 PRO A C 1
ATOM 686 O O . PRO A 1 84 ? -14.504 -5.447 -0.903 1.00 79.19 84 PRO A O 1
ATOM 689 N N . GLU A 1 85 ? -14.773 -3.237 -1.159 1.00 69.69 85 GLU A N 1
ATOM 690 C CA . GLU A 1 85 ? -15.774 -3.147 -0.102 1.00 69.69 85 GLU A CA 1
ATOM 691 C C . GLU A 1 85 ? -17.040 -3.842 -0.599 1.00 69.69 85 GLU A C 1
ATOM 693 O O . GLU A 1 85 ? -17.783 -3.307 -1.426 1.00 69.69 85 GLU A O 1
ATOM 698 N N . THR A 1 86 ? -17.294 -5.056 -0.115 1.00 63.41 86 THR A N 1
ATOM 699 C CA . THR A 1 86 ? -18.587 -5.706 -0.291 1.00 63.41 86 THR A CA 1
ATOM 700 C C . THR A 1 86 ? -19.596 -4.913 0.526 1.00 63.41 86 THR A C 1
ATOM 702 O O . THR A 1 86 ? -19.829 -5.202 1.701 1.00 63.41 86 THR A O 1
ATOM 705 N N . LYS A 1 87 ? -20.184 -3.875 -0.074 1.00 56.56 87 LYS A N 1
ATOM 706 C CA . LYS A 1 87 ? -21.419 -3.280 0.430 1.00 56.56 87 LYS A CA 1
ATOM 707 C C . LYS A 1 87 ? -22.495 -4.350 0.301 1.00 56.56 87 LYS A C 1
ATOM 709 O O . LYS A 1 87 ? -23.150 -4.466 -0.730 1.00 56.56 87 LYS A O 1
ATOM 714 N N . VAL A 1 88 ? -22.624 -5.189 1.324 1.00 62.19 88 VAL A N 1
ATOM 715 C CA . VAL A 1 88 ? -23.732 -6.132 1.420 1.00 62.19 88 VAL A CA 1
ATOM 716 C C . VAL A 1 88 ? -24.976 -5.271 1.609 1.00 62.19 88 VAL A C 1
ATOM 718 O O . VAL A 1 88 ? -25.214 -4.739 2.692 1.00 62.19 88 VAL A O 1
ATOM 721 N N . HIS A 1 89 ? -25.736 -5.054 0.537 1.00 54.78 89 HIS A N 1
ATOM 722 C CA . HIS A 1 89 ? -27.065 -4.476 0.663 1.00 54.78 89 HIS A CA 1
ATOM 723 C C . HIS A 1 89 ? -27.878 -5.446 1.519 1.00 54.78 89 HIS A C 1
ATOM 725 O O . HIS A 1 89 ? -28.174 -6.563 1.092 1.00 54.78 89 HIS A O 1
ATOM 731 N N . ARG A 1 90 ? -28.182 -5.042 2.758 1.00 46.22 90 ARG A N 1
ATOM 732 C CA . ARG A 1 90 ? -29.082 -5.771 3.652 1.00 46.22 90 ARG A CA 1
ATOM 733 C C . ARG A 1 90 ? -30.429 -5.878 2.944 1.00 46.22 90 ARG A C 1
ATOM 735 O O . ARG A 1 90 ? -31.219 -4.940 2.966 1.00 46.22 90 ARG A O 1
ATOM 742 N N . THR A 1 91 ? -30.665 -7.012 2.296 1.00 52.44 91 THR A N 1
ATOM 743 C CA . THR A 1 91 ? -31.979 -7.353 1.760 1.00 52.44 91 THR A CA 1
ATOM 744 C C . THR A 1 91 ? -32.828 -7.719 2.966 1.00 52.44 91 THR A C 1
ATOM 746 O O . THR A 1 91 ? -32.645 -8.771 3.573 1.00 52.44 91 THR A O 1
ATOM 749 N N . VAL A 1 92 ? -33.667 -6.781 3.397 1.00 63.12 92 VAL A N 1
ATOM 750 C CA . VAL A 1 92 ? -34.715 -7.058 4.376 1.00 63.12 92 VAL A CA 1
ATOM 751 C C . VAL A 1 92 ? -35.800 -7.807 3.615 1.00 63.12 92 VAL A C 1
ATOM 753 O O . VAL A 1 92 ? -36.439 -7.226 2.744 1.00 63.12 92 VAL A O 1
ATOM 756 N N . PHE A 1 93 ? -35.959 -9.097 3.899 1.00 66.88 93 PHE A N 1
ATOM 757 C CA . PHE A 1 93 ? -37.155 -9.828 3.498 1.00 66.88 93 PHE A CA 1
ATOM 758 C C . PHE A 1 93 ? -38.279 -9.370 4.433 1.00 66.88 93 PHE A C 1
ATOM 760 O O . PHE A 1 93 ? -38.135 -9.481 5.653 1.00 66.88 93 PHE A O 1
ATOM 767 N N . ALA A 1 94 ? -39.297 -8.735 3.850 1.00 57.81 94 ALA A N 1
ATOM 768 C CA . ALA A 1 94 ? -40.519 -8.317 4.532 1.00 57.81 94 ALA A CA 1
ATOM 769 C C . ALA A 1 94 ? -41.484 -9.498 4.675 1.00 57.81 94 ALA A C 1
ATOM 771 O O . ALA A 1 94 ? -41.461 -10.372 3.777 1.00 57.81 94 ALA A O 1
#

Radius of gyration: 18.45 Å; chains: 1; bounding box: 65×27×49 Å

Organism: NCBI:txid621456

Secondary structure (DSSP, 8-state):
------HHHHHHHHHHHHHHHHHTS---TT-EEEEEEEEE-TTS-EEEEEEEEEETTEEEEEETTS-S-B--TTGGGS--EEPP----------

Sequence (94 aa):
MSPTAKEHALDWRRRCLVRLRMHGRKVEDGMRLRFPRAISFGDGHSGTEFIVVKKGERVTFRNSEGRGSYRITSFRDLAWMVVPETKVHRTVFA